Protein AF-A0A978RYZ2-F1 (afdb_monomer)

Solvent-accessible surface area (backbone atoms only — not comparable to full-atom values): 7660 Å² total; per-residue (Å²): 133,53,60,51,56,49,44,49,62,71,32,63,80,53,48,79,40,43,63,79,75,39,38,85,59,29,94,56,40,68,64,40,50,54,50,38,43,73,74,34,38,38,66,52,76,49,78,77,58,93,93,40,54,34,36,28,41,78,50,33,77,50,61,67,61,32,49,54,50,47,55,64,55,58,59,43,43,74,43,55,42,94,87,52,90,67,70,82,70,46,44,80,78,47,77,46,73,42,85,89,70,44,28,42,35,38,35,30,33,37,82,90,69,50,78,43,46,40,36,39,40,36,72,64,59,53,54,54,59,73,69,53,131

Nearest PDB structures (foldseek):
  8jvz-assembly2_B  TM=5.927E-01  e=1.558E+00  synthetic construct
  6e2q-assembly1_A  TM=2.998E-01  e=1.185E-01  Homo sapiens
  1vkd-assembly1_A  TM=3.663E-01  e=1.302E+00  Thermotoga maritima MSB8
  4pxw-assembly2_B  TM=4.104E-01  e=2.837E+00  Homo sapiens

Secondary structure (DSSP, 8-state):
--HHHHHHHHTTT---B-HHHHTTT-TTHHHHHHHHHHHTEEEEEEE-STT-EEEEEEEESSHHHHHHHHHHHHTS--EE-TT-S--TT-EEEEEEEETTTTEEEEEEE-TTS-EEEEEEE-HHHHHHHHT--

Radius of gyration: 18.3 Å; Cα contacts (8 Å, |Δi|>4): 182; chains: 1; bounding box: 40×43×47 Å

Foldseek 3Di:
DDLLVVVCLQQVVQDKAWPVSSVVSHVPVVVSVVVNVVVFWDKDWDDDDDPTIIIHTDAGNDNVVRVVSNVVNPVLDFDKDPVDPDCPQKDFPDWDAPPVQQKIWTFIAHPVGDTMITIGRDVVVVVVVVPDD

pLDDT: mean 76.79, std 14.92, range [34.06, 95.25]

Sequence (133 aa):
MSKIEALLQLMGDGQWHHPQDLIPVSHRFGDTIDRARRKGYLIETERLKGNNYRYRLVGHKDEKIWAEFQENWQAVSISLTPELKTIEGCVIEHISLDSNMCEVIFHLKSADGQHHKLRIFSQQSLNFIKEAP

Structure (mmCIF, N/CA/C/O backbone):
data_AF-A0A978RYZ2-F1
#
_entry.id   AF-A0A978RYZ2-F1
#
loop_
_atom_site.group_PDB
_atom_site.id
_atom_site.type_symbol
_atom_site.label_atom_id
_atom_site.label_alt_id
_atom_site.label_comp_id
_atom_site.label_asym_id
_atom_site.label_entity_id
_atom_site.label_seq_id
_atom_site.pdbx_PDB_ins_code
_atom_site.Cartn_x
_atom_site.Cartn_y
_atom_site.Cartn_z
_atom_site.occupancy
_atom_site.B_iso_or_equiv
_atom_site.auth_seq_id
_atom_site.auth_comp_id
_atom_site.auth_asym_id
_atom_site.auth_atom_id
_atom_site.pdbx_PDB_model_num
ATOM 1 N N . MET A 1 1 ? 13.530 -4.223 9.496 1.00 58.22 1 MET A N 1
ATOM 2 C CA . MET A 1 1 ? 12.641 -4.413 8.336 1.00 58.22 1 MET A CA 1
ATOM 3 C C . MET A 1 1 ? 13.443 -4.940 7.157 1.00 58.22 1 MET A C 1
ATOM 5 O O . MET A 1 1 ? 14.497 -4.387 6.851 1.00 58.22 1 MET A O 1
ATOM 9 N N . SER A 1 2 ? 13.007 -6.033 6.534 1.00 82.75 2 SER A N 1
ATOM 10 C CA . SER A 1 2 ? 13.629 -6.562 5.317 1.00 82.75 2 SER A CA 1
ATOM 11 C C . SER A 1 2 ? 13.238 -5.735 4.084 1.00 82.75 2 SER A C 1
ATOM 13 O O . SER A 1 2 ? 12.203 -5.077 4.063 1.00 82.75 2 SER A O 1
ATOM 15 N N . LYS A 1 3 ? 14.041 -5.785 3.010 1.00 84.50 3 LYS A N 1
ATOM 16 C CA . LYS A 1 3 ? 13.710 -5.096 1.742 1.00 84.50 3 LYS A CA 1
ATOM 17 C C . LYS A 1 3 ? 12.379 -5.566 1.142 1.00 84.50 3 LYS A C 1
ATOM 19 O O . LYS A 1 3 ? 11.722 -4.804 0.449 1.00 84.50 3 LYS A O 1
ATOM 24 N N . ILE A 1 4 ? 12.003 -6.821 1.399 1.00 87.06 4 ILE A N 1
ATOM 25 C CA . ILE A 1 4 ? 10.724 -7.382 0.956 1.00 87.06 4 ILE A CA 1
ATOM 26 C C . ILE A 1 4 ? 9.589 -6.824 1.813 1.00 87.06 4 ILE A C 1
ATOM 28 O O . ILE A 1 4 ? 8.602 -6.389 1.248 1.00 87.06 4 ILE A O 1
ATOM 32 N N . GLU A 1 5 ? 9.739 -6.764 3.139 1.00 81.81 5 GLU A N 1
ATOM 33 C CA . GLU A 1 5 ? 8.743 -6.112 4.007 1.00 81.81 5 GLU A CA 1
ATOM 34 C C . GLU A 1 5 ? 8.518 -4.652 3.612 1.00 81.81 5 GLU A C 1
ATOM 36 O O . GLU A 1 5 ? 7.376 -4.247 3.459 1.00 81.81 5 GLU A O 1
ATOM 41 N N . ALA A 1 6 ? 9.586 -3.886 3.370 1.00 82.12 6 ALA A N 1
ATOM 42 C CA . ALA A 1 6 ? 9.471 -2.495 2.933 1.00 82.12 6 ALA A CA 1
ATOM 43 C C . ALA A 1 6 ? 8.792 -2.362 1.553 1.00 82.12 6 ALA A C 1
ATOM 45 O O . ALA A 1 6 ? 8.003 -1.448 1.340 1.00 82.12 6 ALA A O 1
ATOM 46 N N . LEU A 1 7 ? 9.050 -3.295 0.626 1.00 86.94 7 LEU A N 1
ATOM 47 C CA . LEU A 1 7 ? 8.368 -3.344 -0.673 1.00 86.94 7 LEU A CA 1
ATOM 48 C C . LEU A 1 7 ? 6.871 -3.639 -0.510 1.00 86.94 7 LEU A C 1
ATOM 50 O O . LEU A 1 7 ? 6.043 -2.979 -1.128 1.00 86.94 7 LEU A O 1
ATOM 54 N N . LEU A 1 8 ? 6.529 -4.633 0.310 1.00 86.31 8 LEU A N 1
ATOM 55 C CA . LEU A 1 8 ? 5.143 -5.029 0.561 1.00 86.31 8 LEU A CA 1
ATOM 56 C C . LEU A 1 8 ? 4.376 -3.946 1.311 1.00 86.31 8 LEU A C 1
ATOM 58 O O . LEU A 1 8 ? 3.209 -3.733 1.020 1.00 86.31 8 LEU A O 1
ATOM 62 N N . GLN A 1 9 ? 5.038 -3.245 2.231 1.00 81.38 9 GLN A N 1
ATOM 63 C CA . GLN A 1 9 ? 4.470 -2.094 2.916 1.00 81.38 9 GLN A CA 1
ATOM 64 C C . GLN A 1 9 ? 4.186 -0.961 1.924 1.00 81.38 9 GLN A C 1
ATOM 66 O O . GLN A 1 9 ? 3.107 -0.390 1.942 1.00 81.38 9 GLN A O 1
ATOM 71 N N . LEU A 1 10 ? 5.119 -0.655 1.019 1.00 82.88 10 LEU A N 1
ATOM 72 C CA . LEU A 1 10 ? 4.908 0.382 0.009 1.00 82.88 10 LEU A CA 1
ATOM 73 C C . LEU A 1 10 ? 3.750 0.039 -0.944 1.00 82.88 10 LEU A C 1
ATOM 75 O O . LEU A 1 10 ? 2.933 0.898 -1.251 1.00 82.88 10 LEU A O 1
ATOM 79 N N . MET A 1 11 ? 3.677 -1.217 -1.394 1.00 85.56 11 MET A N 1
ATOM 80 C CA . MET A 1 11 ? 2.686 -1.686 -2.371 1.00 85.56 11 MET A CA 1
ATOM 81 C C . MET A 1 11 ? 1.391 -2.217 -1.733 1.00 85.56 11 MET A C 1
ATOM 83 O O . MET A 1 11 ? 0.520 -2.719 -2.444 1.00 85.56 11 MET A O 1
ATOM 87 N N . GLY A 1 12 ? 1.269 -2.160 -0.403 1.00 82.62 12 GLY A N 1
ATOM 88 C CA . GLY A 1 12 ? 0.141 -2.721 0.348 1.00 82.62 12 GLY A CA 1
ATOM 89 C C . GLY A 1 12 ? -1.191 -2.033 0.046 1.00 82.62 12 GLY A C 1
ATOM 90 O O . GLY A 1 12 ? -2.251 -2.626 0.217 1.00 82.62 12 GLY A O 1
ATOM 91 N N . ASP A 1 13 ? -1.136 -0.810 -0.482 1.00 78.00 13 ASP A N 1
ATOM 92 C CA . ASP A 1 13 ? -2.281 -0.039 -0.970 1.00 78.00 13 ASP A CA 1
ATOM 93 C C . ASP A 1 13 ? -2.993 -0.659 -2.185 1.00 78.00 13 ASP A C 1
ATOM 95 O O . ASP A 1 13 ? -4.080 -0.212 -2.561 1.00 78.00 13 ASP A O 1
ATOM 99 N N . GLY A 1 14 ? -2.382 -1.663 -2.819 1.00 80.75 14 GLY A N 1
ATOM 100 C CA . GLY A 1 14 ? -2.912 -2.293 -4.019 1.00 80.75 14 GLY A CA 1
ATOM 101 C C . GLY A 1 14 ? -3.008 -1.332 -5.205 1.00 80.75 14 GLY A C 1
ATOM 102 O O . GLY A 1 14 ? -3.819 -1.561 -6.101 1.00 80.75 14 GLY A O 1
ATOM 103 N N . GLN A 1 15 ? -2.220 -0.254 -5.236 1.00 84.69 15 GLN A N 1
ATOM 104 C CA . GLN A 1 15 ? -2.154 0.665 -6.373 1.00 84.69 15 GLN A CA 1
ATOM 105 C C . GLN A 1 15 ? -0.987 0.319 -7.299 1.00 84.69 15 GLN A C 1
ATOM 107 O O . GLN A 1 15 ? -0.138 -0.527 -7.011 1.00 84.69 15 GLN A O 1
ATOM 112 N N . TRP A 1 16 ? -0.969 0.954 -8.468 1.00 88.31 16 TRP A N 1
ATOM 113 C CA . TRP A 1 16 ? 0.149 0.841 -9.392 1.00 88.31 16 TRP A CA 1
ATOM 114 C C . TRP A 1 16 ? 1.279 1.799 -9.008 1.00 88.31 16 TRP A C 1
ATOM 116 O O . TRP A 1 16 ? 1.070 3.006 -8.975 1.00 88.31 16 TRP A O 1
ATOM 126 N N . HIS A 1 17 ? 2.484 1.261 -8.832 1.00 86.94 17 HIS A N 1
ATOM 127 C CA . HIS A 1 17 ? 3.705 1.999 -8.500 1.00 86.94 17 HIS A CA 1
ATOM 128 C C . HIS A 1 17 ? 4.693 1.983 -9.666 1.00 86.94 17 HIS A C 1
ATOM 130 O O . HIS A 1 17 ? 4.938 0.937 -10.285 1.00 86.94 17 HIS A O 1
ATOM 136 N N . HIS A 1 18 ? 5.291 3.131 -9.969 1.00 89.75 18 HIS A N 1
ATOM 137 C CA . HIS A 1 18 ? 6.363 3.251 -10.949 1.00 89.75 18 HIS A CA 1
ATOM 138 C C . HIS A 1 18 ? 7.723 2.900 -10.323 1.00 89.75 18 HIS A C 1
ATOM 140 O O . HIS A 1 18 ? 7.901 2.994 -9.112 1.00 89.75 18 HIS A O 1
ATOM 146 N N . PRO A 1 19 ? 8.743 2.544 -11.129 1.00 87.12 19 PRO A N 1
ATOM 147 C CA . PRO A 1 19 ? 10.105 2.328 -10.647 1.00 87.12 19 PRO A CA 1
ATOM 148 C C . PRO A 1 19 ? 10.630 3.434 -9.727 1.00 87.12 19 PRO A C 1
ATOM 150 O O . PRO A 1 19 ? 11.341 3.134 -8.777 1.00 87.12 19 PRO A O 1
ATOM 153 N N . GLN A 1 20 ? 10.274 4.692 -10.000 1.00 85.12 20 GLN A N 1
ATOM 154 C CA . GLN A 1 20 ? 10.688 5.857 -9.214 1.00 85.12 20 GLN A CA 1
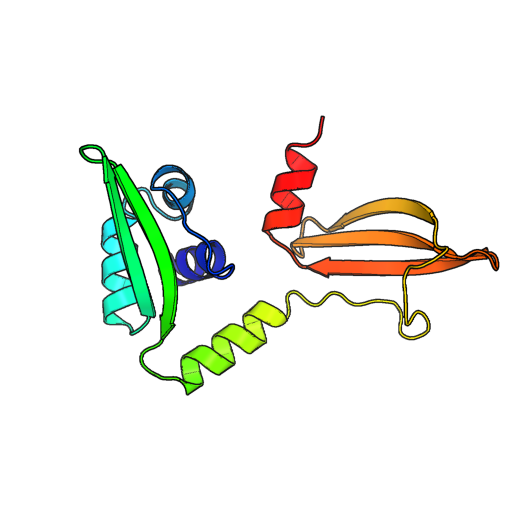ATOM 155 C C . GLN A 1 20 ? 10.190 5.783 -7.766 1.00 85.12 20 GLN A C 1
ATOM 157 O O . GLN A 1 20 ? 10.965 6.063 -6.854 1.00 85.12 20 GLN A O 1
ATOM 162 N N . ASP A 1 21 ? 8.972 5.285 -7.562 1.00 80.25 21 ASP A N 1
ATOM 163 C CA . ASP A 1 21 ? 8.360 5.095 -6.244 1.00 80.25 21 ASP A CA 1
ATOM 164 C C . ASP A 1 21 ? 9.025 3.940 -5.474 1.00 80.25 21 ASP A C 1
ATOM 166 O O . ASP A 1 21 ? 9.068 3.937 -4.247 1.00 80.25 21 ASP A O 1
ATOM 170 N N . LEU A 1 22 ? 9.600 2.965 -6.194 1.00 82.94 22 LEU A N 1
ATOM 171 C CA . LEU A 1 22 ? 10.214 1.754 -5.630 1.00 82.94 22 LEU A CA 1
ATOM 172 C C . LEU A 1 22 ? 11.720 1.896 -5.332 1.00 82.94 22 LEU A C 1
ATOM 174 O O . LEU A 1 22 ? 12.277 1.113 -4.554 1.00 82.94 22 LEU A O 1
ATOM 178 N N . ILE A 1 23 ? 12.404 2.876 -5.937 1.00 80.06 23 ILE A N 1
ATOM 179 C CA . ILE A 1 23 ? 13.836 3.148 -5.707 1.00 80.06 23 ILE A CA 1
ATOM 180 C C . ILE A 1 23 ? 14.170 3.378 -4.219 1.00 80.06 23 ILE A C 1
ATOM 182 O O . ILE A 1 23 ? 15.173 2.808 -3.773 1.00 80.06 23 ILE A O 1
ATOM 186 N N . PRO A 1 24 ? 13.367 4.130 -3.433 1.00 75.50 24 PRO A N 1
ATOM 187 C CA . PRO A 1 24 ? 13.606 4.329 -2.002 1.00 75.50 24 PRO A CA 1
ATOM 188 C C . PRO A 1 24 ? 13.658 3.028 -1.189 1.00 75.50 24 PRO A C 1
ATOM 190 O O . PRO A 1 24 ? 14.385 2.948 -0.202 1.00 75.50 24 PRO A O 1
ATOM 193 N N . VAL A 1 25 ? 12.939 1.982 -1.617 1.00 76.12 25 VAL A N 1
ATOM 194 C CA . VAL A 1 25 ? 12.963 0.659 -0.969 1.00 76.12 25 VAL A CA 1
ATOM 195 C C . VAL A 1 25 ? 14.248 -0.092 -1.317 1.00 76.12 25 VAL A C 1
ATOM 197 O O . VAL A 1 25 ? 14.878 -0.728 -0.465 1.00 76.12 25 VAL A O 1
ATOM 200 N N . SER A 1 26 ? 14.658 -0.046 -2.588 1.00 76.06 26 SER A N 1
ATOM 201 C CA . SER A 1 26 ? 15.959 -0.549 -3.006 1.00 76.06 26 SER A CA 1
ATOM 202 C C . SER A 1 26 ? 16.376 -0.041 -4.384 1.00 76.06 26 SER A C 1
ATOM 204 O O . SER A 1 26 ? 15.662 -0.223 -5.365 1.00 76.06 26 SER A O 1
ATOM 206 N N . HIS A 1 27 ? 17.641 0.375 -4.507 1.00 74.81 27 HIS A N 1
ATOM 207 C CA . HIS A 1 27 ? 18.301 0.577 -5.806 1.00 74.81 27 HIS A CA 1
ATOM 208 C C . HIS A 1 27 ? 18.269 -0.663 -6.727 1.00 74.81 27 HIS A C 1
ATOM 210 O O . HIS A 1 27 ? 18.511 -0.547 -7.924 1.00 74.81 27 HIS A O 1
ATOM 216 N N . ARG A 1 28 ? 17.975 -1.859 -6.189 1.00 81.81 28 ARG A N 1
ATOM 217 C CA . ARG A 1 28 ? 17.726 -3.098 -6.946 1.00 81.81 28 ARG A CA 1
ATOM 218 C C . ARG A 1 28 ? 16.314 -3.630 -6.676 1.00 81.81 28 ARG A C 1
ATOM 220 O O . ARG A 1 28 ? 16.142 -4.783 -6.274 1.00 81.81 28 ARG A O 1
ATOM 227 N N . PHE A 1 29 ? 15.296 -2.788 -6.855 1.00 84.44 29 PHE A N 1
ATOM 228 C CA . PHE A 1 29 ? 13.905 -3.179 -6.606 1.00 84.44 29 PHE A CA 1
ATOM 229 C C . PHE A 1 29 ? 13.470 -4.379 -7.468 1.00 84.44 29 PHE A C 1
ATOM 231 O O . PHE A 1 29 ? 12.739 -5.223 -6.967 1.00 84.44 29 PHE A O 1
ATOM 238 N N . GLY A 1 30 ? 13.995 -4.537 -8.694 1.00 87.69 30 GLY A N 1
ATOM 239 C CA . GLY A 1 30 ? 13.712 -5.699 -9.553 1.00 87.69 30 GLY A CA 1
ATOM 240 C C . GLY A 1 30 ? 14.038 -7.048 -8.892 1.00 87.69 30 GLY A C 1
ATOM 241 O O . GLY A 1 30 ? 13.167 -7.905 -8.783 1.00 87.69 30 GLY A O 1
ATOM 242 N N . ASP A 1 31 ? 15.238 -7.199 -8.316 1.00 89.88 31 ASP A N 1
ATOM 243 C CA . ASP A 1 31 ? 15.599 -8.405 -7.544 1.00 89.88 31 ASP A CA 1
ATOM 244 C C . ASP A 1 31 ? 14.711 -8.581 -6.298 1.00 89.88 31 ASP A C 1
ATOM 246 O O . ASP A 1 31 ? 14.430 -9.690 -5.844 1.00 89.88 31 ASP A O 1
ATOM 250 N N . THR A 1 32 ? 14.234 -7.478 -5.723 1.00 91.06 32 THR A N 1
ATOM 251 C CA . THR A 1 32 ? 13.348 -7.521 -4.554 1.00 91.06 32 THR A CA 1
ATOM 252 C C . THR A 1 32 ? 11.943 -7.995 -4.938 1.00 91.06 32 THR A C 1
ATOM 254 O O . THR A 1 32 ? 11.396 -8.842 -4.233 1.00 91.06 32 THR A O 1
ATOM 257 N N . ILE A 1 33 ? 11.413 -7.560 -6.085 1.00 91.88 33 ILE A N 1
ATOM 258 C CA . ILE A 1 33 ? 10.166 -8.069 -6.675 1.00 91.88 33 ILE A CA 1
ATOM 259 C C . ILE A 1 33 ? 10.290 -9.564 -6.977 1.00 91.88 33 ILE A C 1
ATOM 261 O O . ILE A 1 33 ? 9.422 -10.343 -6.587 1.00 91.88 33 ILE A O 1
ATOM 265 N N . ASP A 1 34 ? 11.383 -9.996 -7.606 1.00 93.38 34 ASP A N 1
ATOM 266 C CA . ASP A 1 34 ? 11.570 -11.408 -7.952 1.00 93.38 34 ASP A CA 1
ATOM 267 C C . ASP A 1 34 ? 11.700 -12.300 -6.716 1.00 93.38 34 ASP A C 1
ATOM 269 O O . ASP A 1 34 ? 11.240 -13.445 -6.708 1.00 93.38 34 ASP A O 1
ATOM 273 N N . ARG A 1 35 ? 12.306 -11.795 -5.637 1.00 92.81 35 ARG A N 1
ATOM 274 C CA . ARG A 1 35 ? 12.315 -12.495 -4.346 1.00 92.81 35 ARG A CA 1
ATOM 275 C C . ARG A 1 35 ? 10.933 -12.525 -3.698 1.00 92.81 35 ARG A C 1
ATOM 277 O O . ARG A 1 35 ? 10.565 -13.567 -3.163 1.00 92.81 35 ARG A O 1
ATOM 284 N N . ALA A 1 36 ? 10.161 -11.441 -3.759 1.00 91.75 36 ALA A N 1
ATOM 285 C CA . ALA A 1 36 ? 8.791 -11.412 -3.243 1.00 91.75 36 ALA A CA 1
ATOM 286 C C . ALA A 1 36 ? 7.888 -12.412 -3.990 1.00 91.75 36 ALA A C 1
ATOM 288 O O . ALA A 1 36 ? 7.202 -13.215 -3.361 1.00 91.75 36 ALA A O 1
ATOM 289 N N . ARG A 1 37 ? 7.985 -12.472 -5.322 1.00 95.25 37 ARG A N 1
ATOM 290 C CA . ARG A 1 37 ? 7.285 -13.470 -6.150 1.00 95.25 37 ARG A CA 1
ATOM 291 C C . ARG A 1 37 ? 7.654 -14.902 -5.789 1.00 95.25 37 ARG A C 1
ATOM 293 O O . ARG A 1 37 ? 6.777 -15.756 -5.674 1.00 95.25 37 ARG A O 1
ATOM 300 N N . ARG A 1 38 ? 8.945 -15.169 -5.566 1.00 94.62 38 ARG A N 1
ATOM 301 C CA . ARG A 1 38 ? 9.426 -16.481 -5.100 1.00 94.62 38 ARG A CA 1
ATOM 302 C C . ARG A 1 38 ? 8.869 -16.860 -3.729 1.00 94.62 38 ARG A C 1
ATOM 304 O O . ARG A 1 38 ? 8.632 -18.039 -3.498 1.00 94.62 38 ARG A O 1
ATOM 311 N N . LYS A 1 39 ? 8.630 -15.881 -2.853 1.00 91.25 39 LYS A N 1
ATOM 312 C CA . LYS A 1 39 ? 7.969 -16.099 -1.559 1.00 91.25 39 LYS A CA 1
ATOM 313 C C . LYS A 1 39 ? 6.464 -16.352 -1.666 1.00 91.25 39 LYS A C 1
ATOM 315 O O . LYS A 1 39 ? 5.895 -16.820 -0.696 1.00 91.25 39 LYS A O 1
ATOM 320 N N . GLY A 1 40 ? 5.853 -16.102 -2.824 1.00 92.81 40 GLY A N 1
ATOM 321 C CA . GLY A 1 40 ? 4.432 -16.352 -3.065 1.00 92.81 40 GLY A CA 1
ATOM 322 C C . GLY A 1 40 ? 3.592 -15.092 -3.247 1.00 92.81 40 GLY A C 1
ATOM 323 O O . GLY A 1 40 ? 2.415 -15.217 -3.569 1.00 92.81 40 GLY A O 1
ATOM 324 N N . TYR A 1 41 ? 4.163 -13.893 -3.122 1.00 92.44 41 TYR A N 1
ATOM 325 C CA . TYR A 1 41 ? 3.424 -12.656 -3.377 1.00 92.44 41 TYR A CA 1
ATOM 326 C C . TYR A 1 41 ? 3.103 -12.502 -4.863 1.00 92.44 41 TYR A C 1
ATOM 328 O O . TYR A 1 41 ? 3.959 -12.669 -5.737 1.00 92.44 41 TYR A O 1
ATOM 336 N N . LEU A 1 42 ? 1.854 -12.163 -5.145 1.00 93.88 42 LEU A N 1
ATOM 337 C CA . LEU A 1 42 ? 1.350 -11.929 -6.485 1.00 93.88 42 LEU A CA 1
ATOM 338 C C . LEU A 1 42 ? 1.563 -10.452 -6.813 1.00 93.88 42 LEU A C 1
ATOM 340 O O . LEU A 1 42 ? 0.875 -9.580 -6.288 1.00 93.88 42 LEU A O 1
ATOM 344 N N . ILE A 1 43 ? 2.561 -10.182 -7.656 1.00 94.56 43 ILE A N 1
ATOM 345 C CA . ILE A 1 43 ? 2.902 -8.833 -8.115 1.00 94.56 43 ILE A CA 1
ATOM 346 C C . ILE A 1 43 ? 2.697 -8.768 -9.622 1.00 94.56 43 ILE A C 1
ATOM 348 O O . ILE A 1 43 ? 3.442 -9.406 -10.378 1.00 94.56 43 ILE A O 1
ATOM 352 N N . GLU A 1 44 ? 1.727 -7.972 -10.049 1.00 94.75 44 GLU A N 1
ATOM 353 C CA . GLU A 1 44 ? 1.476 -7.686 -11.455 1.00 94.75 44 GLU A CA 1
ATOM 354 C C . GLU A 1 44 ? 2.522 -6.712 -12.003 1.00 94.75 44 GLU A C 1
ATOM 356 O O . GLU A 1 44 ? 3.055 -5.863 -11.284 1.00 94.75 44 GLU A O 1
ATOM 361 N N . THR A 1 45 ? 2.824 -6.838 -13.294 1.00 95.12 45 THR A N 1
ATOM 362 C CA . THR A 1 45 ? 3.672 -5.897 -14.027 1.00 95.12 45 THR A CA 1
ATOM 363 C C . THR A 1 45 ? 2.951 -5.495 -15.294 1.00 95.12 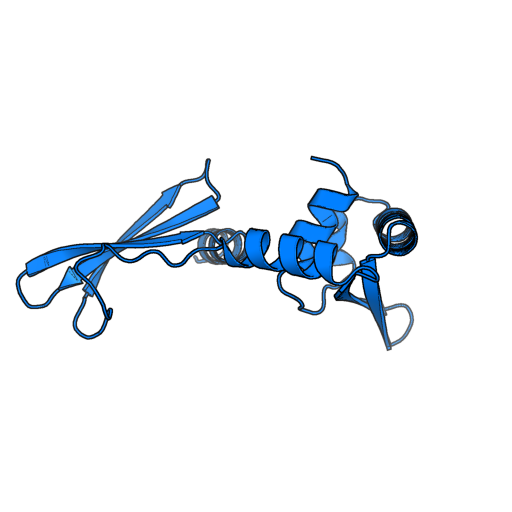45 THR A C 1
ATOM 365 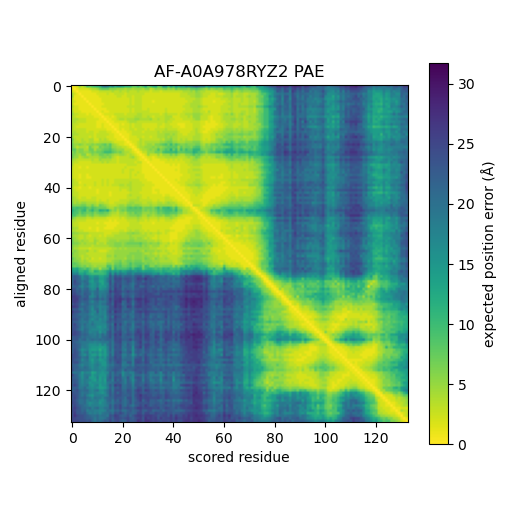O O . THR A 1 45 ? 2.596 -6.352 -16.098 1.00 95.12 45 THR A O 1
ATOM 368 N N . GLU A 1 46 ? 2.789 -4.195 -15.494 1.00 94.50 46 GLU A N 1
ATOM 369 C CA . GLU A 1 46 ? 2.227 -3.651 -16.720 1.00 94.50 46 GLU A CA 1
ATOM 370 C C . GLU A 1 46 ? 3.285 -2.821 -17.450 1.00 94.50 46 GLU A C 1
ATOM 372 O O . GLU A 1 46 ? 4.024 -2.043 -16.841 1.00 94.50 46 GLU A O 1
ATOM 377 N N . ARG A 1 47 ? 3.374 -3.005 -18.769 1.00 93.12 47 ARG A N 1
ATOM 378 C CA . ARG A 1 47 ? 4.244 -2.222 -19.647 1.00 93.12 47 ARG A CA 1
ATOM 379 C C . ARG A 1 47 ? 3.435 -1.085 -20.266 1.00 93.12 47 ARG A C 1
ATOM 381 O O . ARG A 1 47 ? 2.457 -1.346 -20.953 1.00 93.12 47 ARG A O 1
ATOM 388 N N . LEU A 1 48 ? 3.884 0.156 -20.076 1.00 88.19 48 LEU A N 1
ATOM 389 C CA . LEU A 1 48 ? 3.177 1.351 -20.552 1.00 88.19 48 LEU A CA 1
ATOM 390 C C . LEU A 1 48 ? 3.627 1.764 -21.960 1.00 88.19 48 LEU A C 1
ATOM 392 O O . LEU A 1 48 ? 2.871 1.691 -22.923 1.00 88.19 48 LEU A O 1
ATOM 396 N N . LYS A 1 49 ? 4.883 2.210 -22.092 1.00 89.50 49 LYS A N 1
ATOM 397 C CA . LYS A 1 49 ? 5.491 2.628 -23.365 1.00 89.50 49 LYS A CA 1
ATOM 398 C C . LYS A 1 49 ? 7.010 2.529 -23.274 1.00 89.50 49 LYS A C 1
ATOM 400 O O . LYS A 1 49 ? 7.600 2.917 -22.268 1.00 89.50 49 LYS A O 1
ATOM 405 N N . GLY A 1 50 ? 7.656 2.028 -24.326 1.00 85.19 50 GLY A N 1
ATOM 406 C CA . GLY A 1 50 ? 9.111 1.855 -24.341 1.00 85.19 50 GLY A CA 1
ATOM 407 C C . GLY A 1 50 ? 9.581 0.927 -23.216 1.00 85.19 50 GLY A C 1
ATOM 408 O O . GLY A 1 50 ? 9.096 -0.203 -23.117 1.00 85.19 50 GLY A O 1
ATOM 409 N N . ASN A 1 51 ? 10.501 1.415 -22.380 1.00 82.81 51 ASN A N 1
ATOM 410 C CA . ASN A 1 51 ? 11.044 0.704 -21.215 1.00 82.81 51 ASN A CA 1
ATOM 411 C C . ASN A 1 51 ? 10.390 1.121 -19.885 1.00 82.81 51 ASN A C 1
ATOM 413 O O . ASN A 1 51 ? 10.961 0.883 -18.823 1.00 82.81 51 ASN A O 1
ATOM 417 N N . ASN A 1 52 ? 9.200 1.727 -19.930 1.00 86.94 52 ASN A N 1
ATOM 418 C CA . ASN A 1 52 ? 8.456 2.083 -18.726 1.00 86.94 52 ASN A CA 1
ATOM 419 C C . ASN A 1 52 ? 7.514 0.954 -18.303 1.00 86.94 52 ASN A C 1
ATOM 421 O O . ASN A 1 52 ? 6.705 0.465 -19.099 1.00 86.94 52 ASN A O 1
ATOM 425 N N . TYR A 1 53 ? 7.606 0.601 -17.024 1.00 91.50 53 TYR A N 1
ATOM 426 C CA . TYR A 1 53 ? 6.800 -0.420 -16.364 1.00 91.50 53 TYR A CA 1
ATOM 427 C C . TYR A 1 53 ? 6.142 0.169 -15.117 1.00 91.50 53 TYR A C 1
ATOM 429 O O . TYR A 1 53 ? 6.626 1.166 -14.580 1.00 91.50 53 TYR A O 1
ATOM 437 N N . ARG A 1 54 ? 5.071 -0.464 -14.646 1.00 93.56 54 ARG A N 1
ATOM 438 C CA . ARG A 1 54 ? 4.482 -0.239 -13.322 1.00 93.56 54 ARG A CA 1
ATOM 439 C C . ARG A 1 54 ? 4.132 -1.571 -12.667 1.00 93.56 54 ARG A C 1
ATOM 441 O O . ARG A 1 54 ? 3.965 -2.576 -13.362 1.00 93.56 54 ARG A O 1
ATOM 448 N N . TYR A 1 55 ? 4.065 -1.579 -11.341 1.00 93.88 55 TYR A N 1
ATOM 449 C CA . TYR A 1 55 ? 3.921 -2.787 -10.529 1.00 93.88 55 TYR A CA 1
ATOM 450 C C . TYR A 1 55 ? 2.820 -2.622 -9.491 1.00 93.88 55 TYR A C 1
ATOM 452 O O . TYR A 1 55 ? 2.656 -1.534 -8.953 1.00 93.88 55 TYR A O 1
ATOM 460 N N . ARG A 1 56 ? 2.097 -3.696 -9.179 1.00 92.50 56 ARG A N 1
ATOM 461 C CA . ARG A 1 56 ? 1.047 -3.688 -8.152 1.00 92.50 56 ARG A CA 1
ATOM 462 C C . ARG A 1 56 ? 1.021 -5.003 -7.390 1.00 92.50 56 ARG A C 1
ATOM 464 O O . ARG A 1 56 ? 1.147 -6.061 -8.003 1.00 92.50 56 ARG A O 1
ATOM 471 N N . LEU A 1 57 ? 0.844 -4.939 -6.071 1.00 90.12 57 LEU A N 1
ATOM 472 C CA . LEU A 1 57 ? 0.627 -6.113 -5.230 1.00 90.12 57 LEU A CA 1
ATOM 473 C C . LEU A 1 57 ? -0.866 -6.451 -5.245 1.00 90.12 57 LEU A C 1
ATOM 475 O O . LEU A 1 57 ? -1.692 -5.594 -4.949 1.00 90.12 57 LEU A O 1
ATOM 479 N N . VAL A 1 58 ? -1.210 -7.683 -5.612 1.00 90.88 58 VAL A N 1
ATOM 480 C CA . VAL A 1 58 ? -2.613 -8.111 -5.764 1.00 90.88 58 VAL A CA 1
ATOM 481 C C . VAL A 1 58 ? -2.985 -9.304 -4.898 1.00 90.88 58 VAL A C 1
ATOM 483 O O . VAL A 1 58 ? -4.154 -9.674 -4.843 1.00 90.88 58 VAL A O 1
ATOM 486 N N . GLY A 1 59 ? -2.011 -9.936 -4.246 1.00 90.50 59 GLY A N 1
ATOM 487 C CA . GLY A 1 59 ? -2.286 -11.159 -3.515 1.00 90.50 59 GLY A CA 1
ATOM 488 C C . GLY A 1 59 ? -1.069 -11.854 -2.931 1.00 90.50 59 GLY A C 1
ATOM 489 O O . GLY A 1 59 ? 0.080 -11.435 -3.100 1.00 90.50 59 GLY A O 1
ATOM 490 N N . HIS A 1 60 ? -1.344 -13.001 -2.325 1.00 93.31 60 HIS A N 1
ATOM 491 C CA . HIS A 1 60 ? -0.370 -14.033 -2.013 1.00 93.31 60 HIS A CA 1
ATOM 492 C C . HIS A 1 60 ? -0.937 -15.394 -2.448 1.00 93.31 60 HIS A C 1
ATOM 494 O O . HIS A 1 60 ? -2.146 -15.597 -2.410 1.00 93.31 60 HIS A O 1
ATOM 500 N N . LYS A 1 61 ? -0.082 -16.323 -2.895 1.00 92.50 61 LYS A N 1
ATOM 501 C CA . LYS A 1 61 ? -0.492 -17.676 -3.334 1.00 92.50 61 LYS A CA 1
ATOM 502 C C . LYS A 1 61 ? -1.179 -18.483 -2.234 1.00 92.50 61 LYS A C 1
ATOM 504 O O . LYS A 1 61 ? -1.961 -19.377 -2.524 1.00 92.50 61 LYS A O 1
ATOM 509 N N . ASP A 1 62 ? -0.807 -18.198 -0.997 1.00 90.25 62 ASP A N 1
ATOM 510 C CA . ASP A 1 62 ? -1.475 -18.698 0.196 1.00 90.25 62 ASP A CA 1
ATOM 511 C C . ASP A 1 62 ? -2.476 -17.635 0.660 1.00 90.25 62 ASP A C 1
ATOM 513 O O . ASP A 1 62 ? -2.068 -16.545 1.077 1.00 90.25 62 ASP A O 1
ATOM 517 N N . GLU A 1 63 ? -3.766 -17.955 0.556 1.00 84.00 63 GLU A N 1
ATOM 518 C CA . GLU A 1 63 ? -4.874 -17.076 0.938 1.00 84.00 63 GLU A CA 1
ATOM 519 C C . GLU A 1 63 ? -4.864 -16.738 2.429 1.00 84.00 63 GLU A C 1
ATOM 521 O O . GLU A 1 63 ? -5.259 -15.637 2.799 1.00 84.00 63 GLU A O 1
ATOM 526 N N . LYS A 1 64 ? -4.357 -17.631 3.290 1.00 82.69 64 LYS A N 1
ATOM 527 C CA . LYS A 1 64 ? -4.245 -17.367 4.727 1.00 82.69 64 LYS A CA 1
ATOM 528 C C . LYS A 1 64 ? -3.201 -16.289 4.997 1.00 82.69 64 LYS A C 1
ATOM 530 O O . LYS A 1 64 ? -3.472 -15.344 5.727 1.00 82.69 64 LYS A O 1
ATOM 535 N N . ILE A 1 65 ? -2.039 -16.389 4.351 1.00 81.50 65 ILE A N 1
ATOM 536 C CA . ILE A 1 65 ? -0.995 -15.354 4.429 1.00 81.50 65 ILE A CA 1
ATOM 537 C C . ILE A 1 65 ? -1.511 -14.030 3.858 1.00 81.50 65 ILE A C 1
ATOM 539 O O . ILE A 1 65 ? -1.183 -12.965 4.378 1.00 81.50 65 ILE A O 1
ATOM 543 N N . TRP A 1 66 ? -2.317 -14.078 2.793 1.00 84.38 66 TRP A N 1
ATOM 544 C CA . TRP A 1 66 ? -2.925 -12.874 2.235 1.00 84.38 66 TRP A CA 1
ATOM 545 C C . TRP A 1 66 ? -3.933 -12.233 3.191 1.00 84.38 66 TRP A C 1
ATOM 547 O O . TRP A 1 66 ? -3.868 -11.026 3.395 1.00 84.38 66 TRP A O 1
ATOM 557 N N . ALA A 1 67 ? -4.804 -13.025 3.816 1.00 74.19 67 ALA A N 1
ATOM 558 C CA . ALA A 1 67 ? -5.762 -12.549 4.808 1.00 74.19 67 ALA A CA 1
ATOM 559 C C . ALA A 1 67 ? -5.053 -11.953 6.033 1.00 74.19 67 ALA A C 1
ATOM 561 O O . ALA A 1 67 ? -5.363 -10.833 6.422 1.00 74.19 67 ALA A O 1
ATOM 562 N N . GLU A 1 68 ? -4.033 -12.629 6.573 1.00 77.12 68 GLU A N 1
ATOM 563 C CA . GLU A 1 68 ? -3.211 -12.106 7.674 1.00 77.12 68 GLU A CA 1
ATOM 564 C C . GLU A 1 68 ? -2.507 -10.799 7.277 1.00 77.12 68 GLU A C 1
ATOM 566 O O . GLU A 1 68 ? -2.454 -9.845 8.052 1.00 77.12 68 GLU A O 1
ATOM 571 N N . PHE A 1 69 ? -1.973 -10.713 6.056 1.00 74.81 69 PHE A N 1
ATOM 572 C CA . PHE A 1 69 ? -1.385 -9.479 5.536 1.00 74.81 69 PHE A CA 1
ATOM 573 C C . PHE A 1 69 ? -2.427 -8.359 5.415 1.00 74.81 69 PHE A C 1
ATOM 575 O O . PHE A 1 69 ? -2.149 -7.230 5.810 1.00 74.81 69 PHE A O 1
ATOM 582 N N . GLN A 1 70 ? -3.623 -8.663 4.909 1.00 69.12 70 GLN A N 1
ATOM 583 C CA . GLN A 1 70 ? -4.712 -7.702 4.764 1.00 69.12 70 GLN A CA 1
ATOM 584 C C . GLN A 1 70 ? -5.263 -7.238 6.109 1.00 69.12 70 GLN A C 1
ATOM 586 O O . GLN A 1 70 ? -5.505 -6.050 6.246 1.00 69.12 70 GLN A O 1
ATOM 591 N N . GLU A 1 71 ? -5.418 -8.106 7.107 1.00 66.50 71 GLU A N 1
ATOM 592 C CA . GLU A 1 71 ? -5.819 -7.709 8.463 1.00 66.50 71 GLU A CA 1
ATOM 593 C C . GLU A 1 71 ? -4.770 -6.791 9.099 1.00 66.50 71 GLU A C 1
ATOM 595 O O . GLU A 1 71 ? -5.103 -5.737 9.639 1.00 66.50 71 GLU A O 1
ATOM 600 N N . ASN A 1 72 ? -3.488 -7.130 8.951 1.00 64.12 72 ASN A N 1
ATOM 601 C CA . ASN A 1 72 ? -2.388 -6.301 9.441 1.00 64.12 72 ASN A CA 1
ATOM 602 C C . ASN A 1 72 ? -2.241 -4.975 8.667 1.00 64.12 72 ASN A C 1
ATOM 604 O O . ASN A 1 72 ? -1.778 -3.989 9.234 1.00 64.12 72 ASN A O 1
ATOM 608 N N . TRP A 1 73 ? -2.633 -4.924 7.389 1.00 59.91 73 TRP A N 1
ATOM 609 C CA . TRP A 1 73 ? -2.619 -3.703 6.575 1.00 59.91 73 TRP A CA 1
ATOM 610 C C . TRP A 1 73 ? -3.882 -2.851 6.754 1.00 59.91 73 TRP A C 1
ATOM 612 O O . TRP A 1 73 ? -3.805 -1.631 6.795 1.00 59.91 73 TRP A O 1
ATOM 622 N N . GLN A 1 74 ? -5.054 -3.460 6.924 1.00 50.72 74 GLN A N 1
ATOM 623 C CA . GLN A 1 74 ? -6.295 -2.769 7.292 1.00 50.72 74 GLN A CA 1
ATOM 624 C C . GLN A 1 74 ? -6.281 -2.292 8.748 1.00 50.72 74 GLN A C 1
ATOM 626 O O . GLN A 1 74 ? -7.060 -1.414 9.113 1.00 50.72 74 GLN A O 1
ATOM 631 N N . ALA A 1 75 ? -5.337 -2.776 9.559 1.00 47.31 75 ALA A N 1
ATOM 632 C CA . ALA A 1 75 ? -4.951 -2.134 10.809 1.00 47.31 75 ALA A CA 1
ATOM 633 C C . ALA A 1 75 ? -4.251 -0.768 10.611 1.00 47.31 75 ALA A C 1
ATOM 635 O O . ALA A 1 75 ? -3.866 -0.136 11.594 1.00 47.31 75 ALA A O 1
ATOM 636 N N . VAL A 1 76 ? -4.190 -0.233 9.379 1.00 48.69 76 VAL A N 1
ATOM 637 C CA . VAL A 1 76 ? -4.353 1.208 9.106 1.00 48.69 76 VAL A CA 1
ATOM 638 C C . VAL A 1 76 ? -5.753 1.635 9.587 1.00 48.69 76 VAL A C 1
ATOM 640 O O . VAL A 1 76 ? -6.684 1.902 8.831 1.00 48.69 76 VAL A O 1
ATOM 643 N N . SER A 1 77 ? -5.929 1.614 10.904 1.00 50.44 77 SER A N 1
ATOM 644 C CA . SER A 1 77 ? -7.212 1.721 11.575 1.00 50.44 77 SER A CA 1
ATOM 645 C C . SER A 1 77 ? -7.613 3.180 11.693 1.00 50.44 77 SER A C 1
ATOM 647 O O . SER A 1 77 ? -7.050 3.921 12.496 1.00 50.44 77 SER A O 1
ATOM 649 N N . ILE A 1 78 ? -8.620 3.603 10.937 1.00 53.69 78 ILE A N 1
ATOM 650 C CA . ILE A 1 78 ? -9.325 4.842 11.255 1.00 53.69 78 ILE A CA 1
ATOM 651 C C . ILE A 1 78 ? -10.033 4.603 12.592 1.00 53.69 78 ILE A C 1
ATOM 653 O O . ILE A 1 78 ? -11.065 3.940 12.643 1.00 53.69 78 ILE A O 1
ATOM 657 N N . SER A 1 79 ? -9.448 5.086 13.687 1.00 54.22 79 SER A N 1
ATOM 658 C CA . SER A 1 79 ? -10.076 5.010 15.005 1.00 54.22 79 SER A CA 1
ATOM 659 C C . SER A 1 79 ? -10.615 6.382 15.378 1.00 54.22 79 SER A C 1
ATOM 661 O O . SER A 1 79 ? -9.880 7.359 15.534 1.00 54.22 79 SER A O 1
ATOM 663 N N . LEU A 1 80 ? -11.938 6.447 15.462 1.00 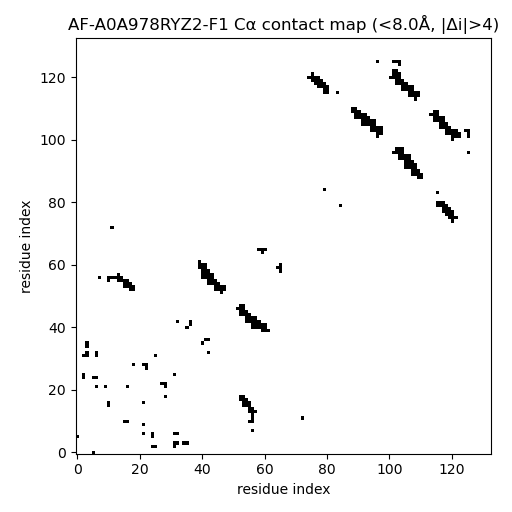56.94 80 LEU A N 1
ATOM 664 C CA . LEU A 1 80 ? -12.659 7.537 16.100 1.00 56.94 80 LEU A CA 1
ATOM 665 C C . LEU A 1 80 ? -12.648 7.292 17.611 1.00 56.94 80 LEU A C 1
ATOM 667 O O . LEU A 1 80 ? -12.525 6.147 18.061 1.00 56.94 80 LEU A O 1
ATOM 671 N N . THR A 1 81 ? -12.794 8.344 18.416 1.00 59.47 81 THR A N 1
ATOM 672 C CA . THR A 1 81 ? -13.115 8.122 19.828 1.00 59.47 81 THR A CA 1
ATOM 673 C C . THR A 1 81 ? -14.425 7.321 19.922 1.00 59.47 81 THR A C 1
ATOM 675 O O . THR A 1 81 ? -15.318 7.551 19.108 1.00 59.47 81 THR A O 1
ATOM 678 N N . PRO A 1 82 ? -14.569 6.371 20.870 1.00 56.69 82 PRO A N 1
ATOM 679 C CA . PRO A 1 82 ? -15.687 5.411 20.886 1.00 56.69 82 PRO A CA 1
ATOM 680 C C . PRO A 1 82 ? -17.090 6.040 20.891 1.00 56.69 82 PRO A C 1
ATOM 682 O O . PRO A 1 82 ? -18.069 5.405 20.504 1.00 56.69 82 PRO A O 1
ATOM 685 N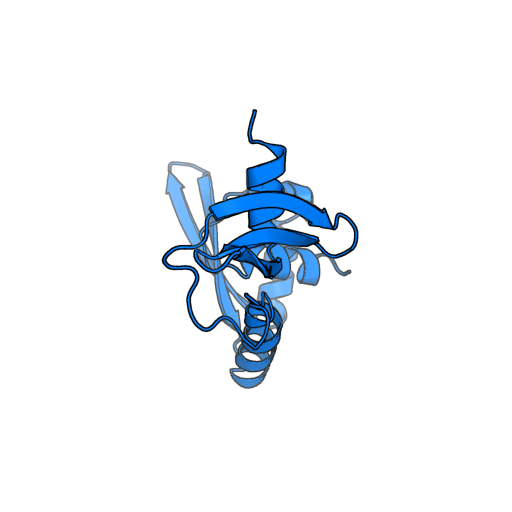 N . GLU A 1 83 ? -17.183 7.286 21.344 1.00 60.88 83 GLU A N 1
ATOM 686 C CA . GLU A 1 83 ? -18.410 8.075 21.443 1.00 60.88 83 GLU A CA 1
ATOM 687 C C . GLU A 1 83 ? -18.834 8.681 20.093 1.00 60.88 83 GLU A C 1
ATOM 689 O O . GLU A 1 83 ? -20.016 8.954 19.885 1.00 60.88 83 GLU A O 1
ATOM 694 N N . LEU A 1 84 ? -17.898 8.845 19.149 1.00 63.56 84 LEU A N 1
ATOM 695 C CA . LEU A 1 84 ? -18.143 9.479 17.858 1.00 63.56 84 LEU A CA 1
ATOM 696 C C . LEU A 1 84 ? -18.336 8.428 16.757 1.00 63.56 84 LEU A C 1
ATOM 698 O O . LEU A 1 84 ? -17.384 7.836 16.255 1.00 63.56 84 LEU A O 1
ATOM 702 N N . LYS A 1 85 ? -19.593 8.208 16.355 1.00 63.50 85 LYS A N 1
ATOM 703 C CA . LYS A 1 85 ? -19.949 7.270 15.271 1.00 63.50 85 LYS A CA 1
ATOM 704 C C . LYS A 1 85 ? -19.845 7.878 13.865 1.00 63.50 85 LYS A C 1
ATOM 706 O O . LYS A 1 85 ? -19.797 7.133 12.892 1.00 63.50 85 LYS A O 1
ATOM 711 N N . THR A 1 86 ? -19.834 9.209 13.751 1.00 69.56 86 THR A N 1
ATOM 712 C CA . THR A 1 86 ? -19.727 9.969 12.491 1.00 69.56 86 THR A CA 1
ATOM 713 C C . THR A 1 86 ? -19.018 11.303 12.730 1.00 69.56 86 THR A C 1
ATOM 715 O O . THR A 1 86 ? -19.134 11.872 13.809 1.00 69.56 86 THR A O 1
ATOM 718 N N . ILE A 1 87 ? -18.302 11.815 11.726 1.00 72.31 87 ILE A N 1
ATOM 719 C CA . ILE A 1 87 ? -17.631 13.130 11.770 1.00 72.31 87 ILE A CA 1
ATOM 720 C C . ILE A 1 87 ? -18.519 14.280 11.269 1.00 72.31 87 ILE A C 1
ATOM 722 O O . ILE A 1 87 ? -18.084 15.431 11.224 1.00 72.31 87 ILE A O 1
ATOM 726 N N . GLU A 1 88 ? -19.751 13.982 10.858 1.00 76.12 88 GLU A N 1
ATOM 727 C CA . GLU A 1 88 ? -20.686 14.978 10.341 1.00 76.12 88 GLU A CA 1
ATOM 728 C C . GLU A 1 88 ? -21.007 16.032 11.417 1.00 76.12 88 GLU A C 1
ATOM 730 O O . GLU A 1 88 ? -21.357 15.700 12.548 1.00 76.12 88 GLU A O 1
ATOM 735 N N . GLY A 1 89 ? -20.832 17.315 11.083 1.00 78.94 89 GLY A N 1
ATOM 736 C CA . GLY A 1 89 ? -21.004 18.428 12.026 1.00 78.94 89 GLY A CA 1
ATOM 737 C C . GLY A 1 89 ? -19.807 18.707 12.945 1.00 78.94 89 GLY A C 1
ATOM 738 O O . GLY A 1 89 ? -19.910 19.570 13.817 1.00 78.94 89 GLY A O 1
ATOM 739 N N . CYS A 1 90 ? -18.675 18.021 12.760 1.00 81.44 90 CYS A N 1
ATOM 740 C CA . CYS A 1 90 ? -17.428 18.340 13.453 1.00 81.44 90 CYS A CA 1
ATOM 741 C C . CYS A 1 90 ? -16.567 19.332 12.656 1.00 81.44 90 CYS A C 1
ATOM 743 O O . CYS A 1 90 ? -16.471 19.254 11.432 1.00 81.44 90 CYS A O 1
ATOM 745 N N . VAL A 1 91 ? -15.882 20.228 13.364 1.00 84.19 91 VAL A N 1
ATOM 746 C CA . VAL A 1 91 ? -14.880 21.150 12.814 1.00 84.19 91 VAL A CA 1
ATOM 747 C C . VAL A 1 91 ? -13.490 20.644 13.180 1.00 84.19 91 VAL A C 1
ATOM 749 O O . VAL A 1 91 ? -13.254 20.250 14.318 1.00 84.19 91 VAL A O 1
ATOM 752 N N . ILE A 1 92 ? -12.558 20.654 12.228 1.00 84.31 92 ILE A N 1
ATOM 753 C CA . ILE A 1 92 ? -11.152 20.346 12.508 1.00 84.31 92 ILE A CA 1
ATOM 754 C C . ILE A 1 92 ? -10.535 21.557 13.210 1.00 84.31 92 ILE A C 1
ATOM 756 O O . ILE A 1 92 ? -10.449 22.631 12.622 1.00 84.31 92 ILE A O 1
ATOM 760 N N . GLU A 1 93 ? -10.098 21.387 14.455 1.00 85.38 93 GLU A N 1
ATOM 761 C CA . GLU A 1 93 ? -9.406 22.443 15.203 1.00 85.38 93 GLU A CA 1
ATOM 762 C C . GLU A 1 93 ? -7.898 22.399 14.974 1.00 85.38 93 GLU A C 1
ATOM 764 O O . GLU A 1 93 ? -7.243 23.433 14.863 1.00 85.38 93 GLU A O 1
ATOM 769 N N . HIS A 1 94 ? -7.336 21.191 14.924 1.00 81.62 94 HIS A N 1
ATOM 770 C CA . HIS A 1 94 ? -5.897 20.994 14.845 1.00 81.62 94 HIS A CA 1
ATOM 771 C C . HIS A 1 94 ? -5.561 19.649 14.201 1.00 81.62 94 HIS A C 1
ATOM 773 O O . HIS A 1 94 ? -6.256 18.655 14.411 1.00 81.62 94 HIS A O 1
ATOM 779 N N . ILE A 1 95 ? -4.463 19.600 13.449 1.00 79.12 95 ILE A N 1
ATOM 780 C CA . ILE A 1 95 ? -3.919 18.371 12.867 1.00 79.12 95 ILE A CA 1
ATOM 781 C C . ILE A 1 95 ? -2.528 18.169 13.458 1.00 79.12 95 ILE A C 1
ATOM 783 O O . ILE A 1 95 ? -1.688 19.061 13.388 1.00 79.12 95 ILE A O 1
ATOM 787 N N . SER A 1 96 ? -2.276 16.999 14.041 1.00 77.56 96 SER A N 1
ATOM 788 C CA . SER A 1 96 ? -0.953 16.622 14.541 1.00 77.56 96 S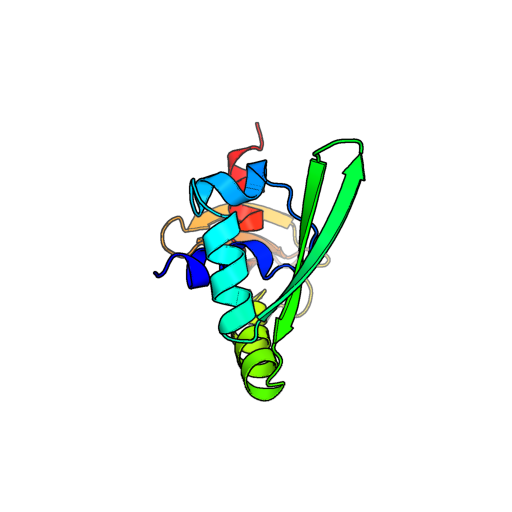ER A CA 1
ATOM 789 C C . SER A 1 96 ? -0.460 15.349 13.877 1.00 77.56 96 SER A C 1
ATOM 791 O O . SER A 1 96 ? -1.234 14.423 13.640 1.00 77.56 96 SER A O 1
ATOM 793 N N . LEU A 1 97 ? 0.843 15.299 13.632 1.00 66.50 97 LEU A N 1
ATOM 794 C CA . LEU A 1 97 ? 1.537 14.126 13.120 1.00 66.50 97 LEU A CA 1
ATOM 795 C C . LEU A 1 97 ? 2.288 13.460 14.269 1.00 66.50 97 LEU A C 1
ATOM 797 O O . LEU A 1 97 ? 3.105 14.115 14.918 1.00 66.50 97 LEU A O 1
ATOM 801 N N . ASP A 1 98 ? 2.058 12.169 14.489 1.00 66.81 98 ASP A N 1
ATOM 802 C CA . ASP A 1 98 ? 2.980 11.354 15.275 1.00 66.81 98 ASP A CA 1
ATOM 803 C C . ASP A 1 98 ? 4.009 10.743 14.320 1.00 66.81 98 ASP A C 1
ATOM 805 O O . ASP A 1 98 ? 3.764 9.761 13.609 1.00 66.81 98 ASP A O 1
ATOM 809 N N . SER A 1 99 ? 5.178 11.379 14.272 1.00 52.00 99 SER A N 1
ATOM 810 C CA . SER A 1 99 ? 6.294 10.977 13.419 1.00 52.00 99 SER A CA 1
ATOM 811 C C . SER A 1 99 ? 6.909 9.633 13.814 1.00 52.00 99 SER A C 1
ATOM 813 O O . SER A 1 99 ? 7.590 9.034 12.982 1.00 52.00 99 SER A O 1
ATOM 815 N N . ASN A 1 100 ? 6.655 9.137 15.030 1.00 55.62 100 ASN A N 1
ATOM 816 C CA . ASN A 1 100 ? 7.148 7.840 15.485 1.00 55.62 100 ASN A CA 1
ATOM 817 C C . ASN A 1 100 ? 6.209 6.690 15.089 1.00 55.62 100 ASN A C 1
ATOM 819 O O . ASN A 1 100 ? 6.687 5.580 14.870 1.00 55.62 100 ASN A O 1
ATOM 823 N N . MET A 1 101 ? 4.901 6.950 14.964 1.00 52.47 101 MET A N 1
ATOM 824 C CA . MET A 1 101 ? 3.872 5.917 14.738 1.00 52.47 101 MET A CA 1
ATOM 825 C C . MET A 1 101 ? 3.206 5.963 13.357 1.00 52.47 101 MET A C 1
ATOM 827 O O . MET A 1 101 ? 2.311 5.171 13.075 1.00 52.47 101 MET A O 1
ATOM 831 N N . CYS A 1 102 ? 3.650 6.859 12.472 1.00 62.19 102 CYS A N 1
ATOM 832 C CA . CYS A 1 102 ? 3.034 7.067 11.159 1.00 62.19 102 CYS A CA 1
ATOM 833 C C . CYS A 1 102 ? 1.527 7.355 11.228 1.00 62.19 102 CYS A C 1
ATOM 835 O O . CYS A 1 102 ? 0.739 6.904 10.394 1.00 62.19 102 CYS A O 1
ATOM 837 N N . GLU A 1 103 ? 1.149 8.128 12.244 1.00 69.50 103 GLU A N 1
ATOM 838 C CA . GLU A 1 103 ? -0.230 8.440 12.590 1.00 69.50 103 GLU A CA 1
ATOM 839 C C . GLU A 1 103 ? -0.517 9.916 12.306 1.00 69.50 103 GLU A C 1
ATOM 841 O O . GLU A 1 103 ? 0.224 10.815 12.716 1.00 69.50 103 GLU A O 1
ATOM 846 N N . VAL A 1 104 ? -1.618 10.170 11.607 1.00 75.06 104 VAL A N 1
ATOM 847 C CA . VAL A 1 104 ? -2.212 11.497 11.470 1.00 75.06 104 VAL A CA 1
ATOM 848 C C . VAL A 1 104 ? -3.387 11.574 12.428 1.00 75.06 104 VAL A C 1
ATOM 850 O O . VAL A 1 104 ? -4.322 10.778 12.343 1.00 75.06 104 VAL A O 1
ATOM 853 N N . ILE A 1 105 ? -3.349 12.544 13.334 1.00 80.19 105 ILE A N 1
ATOM 854 C CA . ILE A 1 105 ? -4.394 12.758 14.329 1.00 80.19 105 ILE A CA 1
ATOM 855 C C . ILE A 1 105 ? -5.100 14.070 14.009 1.00 80.19 105 ILE A C 1
ATOM 857 O O . ILE A 1 105 ? -4.507 15.146 14.097 1.00 80.19 105 ILE A O 1
ATOM 861 N N . PHE A 1 106 ? -6.384 13.978 13.688 1.00 82.56 106 PHE A N 1
ATOM 862 C CA . PHE A 1 106 ? -7.273 15.125 13.572 1.00 82.56 106 PHE A CA 1
ATOM 863 C C . PHE A 1 106 ? -7.950 15.351 14.921 1.00 82.56 106 PHE A C 1
ATOM 865 O O . PHE A 1 106 ? -8.627 14.463 15.445 1.00 82.56 106 PHE A O 1
ATOM 872 N N . HIS A 1 107 ? -7.762 16.541 15.482 1.00 84.12 107 HIS A N 1
ATOM 873 C CA . HIS A 1 107 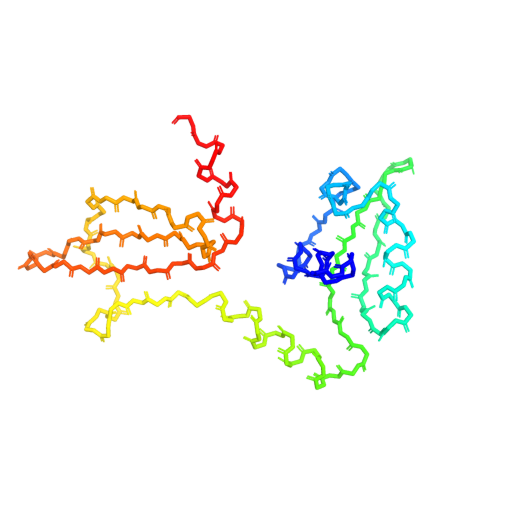? -8.492 17.016 16.652 1.00 84.12 107 HIS A CA 1
ATOM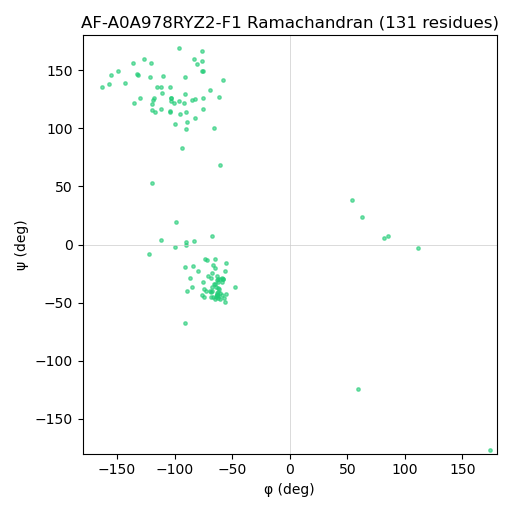 874 C C . HIS A 1 107 ? -9.735 17.730 16.140 1.00 84.12 107 HIS A C 1
ATOM 876 O O . HIS A 1 107 ? -9.648 18.732 15.428 1.00 84.12 107 HIS A O 1
ATOM 882 N N . LEU A 1 108 ? -10.885 17.150 16.447 1.00 87.00 108 LEU A N 1
ATOM 883 C CA . LEU A 1 108 ? -12.190 17.564 15.965 1.00 87.00 108 LEU A CA 1
ATOM 884 C C . LEU A 1 108 ? -12.980 18.170 17.121 1.00 87.00 108 LEU A C 1
ATOM 886 O O . LEU A 1 108 ? -12.896 17.670 18.240 1.00 87.00 108 LEU A O 1
ATOM 890 N N . LYS A 1 109 ? -13.800 19.178 16.837 1.00 88.00 109 LYS A N 1
ATOM 891 C CA . LYS A 1 109 ? -14.793 19.711 17.765 1.00 88.00 109 LYS A CA 1
ATOM 892 C C . LYS A 1 109 ? -16.189 19.569 17.188 1.00 88.00 109 LYS A C 1
ATOM 894 O O . LYS A 1 109 ? -16.461 20.075 16.102 1.00 88.00 109 LYS A O 1
ATOM 899 N N . SER A 1 110 ? -17.057 18.866 17.895 1.00 86.38 110 SER A N 1
ATOM 900 C CA . SER A 1 110 ? -18.457 18.673 17.520 1.00 86.38 110 SER A CA 1
ATOM 901 C C . SER A 1 110 ? -19.299 19.925 17.802 1.00 86.38 110 SER A C 1
ATOM 903 O O . SER A 1 110 ? -18.884 20.841 18.518 1.00 86.38 110 SER A O 1
ATOM 905 N N . ALA A 1 111 ? -20.514 19.968 17.250 1.00 82.94 111 ALA A N 1
ATOM 906 C CA . ALA A 1 111 ? -21.441 21.089 17.421 1.00 82.94 111 ALA A CA 1
ATOM 907 C C . ALA A 1 111 ? -21.887 21.319 18.881 1.00 82.94 111 ALA A C 1
ATOM 909 O O . ALA A 1 111 ? -22.200 22.448 19.253 1.00 82.94 111 ALA A O 1
ATOM 910 N N . ASP A 1 112 ? -21.886 20.277 19.716 1.00 84.94 112 ASP A N 1
ATOM 911 C CA . ASP A 1 112 ? -22.139 20.362 21.161 1.00 84.94 112 ASP A CA 1
ATOM 912 C C . ASP A 1 112 ? -20.884 20.750 21.971 1.00 84.94 112 ASP A C 1
ATOM 914 O O . ASP A 1 112 ? -20.934 20.851 23.195 1.00 84.94 112 ASP A O 1
ATOM 918 N N . GLY A 1 113 ? -19.767 21.025 21.290 1.00 82.69 113 GLY A N 1
ATOM 919 C CA . GLY A 1 113 ? -18.528 21.520 21.880 1.00 82.69 113 GLY A CA 1
ATOM 920 C C . GLY A 1 113 ? -17.599 20.438 22.429 1.00 82.69 113 GLY A C 1
ATOM 921 O O . GLY A 1 113 ? -16.601 20.792 23.058 1.00 82.69 113 GLY A O 1
ATOM 922 N N . GLN A 1 114 ? -17.887 19.154 22.201 1.00 84.12 114 GLN A N 1
ATOM 923 C CA . GLN A 1 114 ? -17.010 18.058 22.609 1.00 84.12 114 GLN A CA 1
ATOM 924 C C . GLN A 1 114 ? -15.797 17.935 21.685 1.00 84.12 114 GLN A C 1
ATOM 926 O O . GLN A 1 114 ? -15.855 18.235 20.493 1.00 84.12 114 GLN A O 1
ATOM 931 N N . HIS A 1 115 ? -14.679 17.481 22.252 1.00 86.62 115 HIS A N 1
ATOM 932 C CA . HIS A 1 115 ? -13.435 17.284 21.517 1.00 86.62 115 HIS A CA 1
ATOM 933 C C . HIS A 1 115 ? -13.224 15.799 21.226 1.00 86.62 115 HIS A C 1
ATOM 935 O O . HIS A 1 115 ? -13.180 14.969 22.135 1.00 86.62 115 HIS A O 1
ATOM 941 N N . HIS A 1 116 ? -13.021 15.473 19.955 1.00 82.75 116 HIS A N 1
ATOM 942 C CA . HIS A 1 116 ? -12.800 14.117 19.474 1.00 82.75 116 HIS A CA 1
ATOM 943 C C . HIS A 1 116 ? -11.453 14.006 18.774 1.00 82.75 116 HIS A C 1
ATOM 945 O O . HIS A 1 116 ? -10.897 14.980 18.265 1.00 82.75 116 HIS A O 1
ATOM 951 N N . LYS A 1 117 ? -10.921 12.787 18.737 1.00 82.94 117 LYS A N 1
ATOM 952 C CA . LYS A 1 117 ? -9.702 12.472 17.997 1.00 82.94 117 LYS A CA 1
ATOM 953 C C . LYS A 1 117 ? -10.031 11.441 16.940 1.00 82.94 117 LYS A C 1
ATOM 955 O O . LYS A 1 117 ? -10.539 10.370 17.264 1.00 82.94 117 LYS A O 1
ATOM 960 N N . LEU A 1 118 ? -9.722 11.780 15.698 1.00 78.94 118 LEU A N 1
ATOM 961 C CA . LEU A 1 118 ? -9.714 10.843 14.593 1.00 78.94 118 LEU A CA 1
ATOM 962 C C . LEU A 1 118 ? -8.265 10.509 14.275 1.00 78.94 118 LEU A C 1
ATOM 964 O O . LEU A 1 118 ? -7.492 11.375 13.871 1.00 78.94 118 LEU A O 1
ATOM 968 N N . ARG A 1 119 ? -7.910 9.250 14.481 1.00 74.62 119 ARG A N 1
ATOM 969 C CA . ARG A 1 119 ? -6.568 8.738 14.239 1.00 74.62 119 ARG A CA 1
ATOM 970 C C . ARG A 1 119 ? -6.573 7.950 12.950 1.00 74.62 119 ARG A C 1
ATOM 972 O O . ARG A 1 119 ? -7.354 7.011 12.816 1.00 74.62 119 ARG A O 1
ATOM 979 N N . ILE A 1 120 ? -5.718 8.339 12.016 1.00 69.62 120 ILE A N 1
ATOM 980 C CA . ILE A 1 120 ? -5.530 7.661 10.738 1.00 69.62 120 ILE A CA 1
ATOM 981 C C . ILE 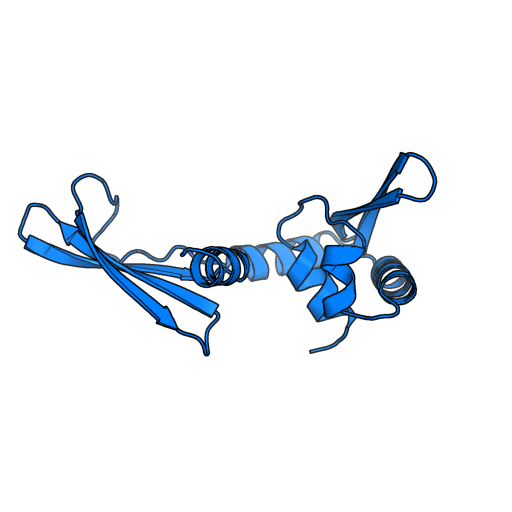A 1 120 ? -4.081 7.202 10.674 1.00 69.62 120 ILE A C 1
ATOM 983 O O . ILE A 1 120 ? -3.162 8.018 10.642 1.00 69.62 120 ILE A O 1
ATOM 987 N N . PHE A 1 121 ? -3.869 5.895 10.629 1.00 63.56 121 PHE A N 1
ATOM 988 C CA . PHE A 1 121 ? -2.530 5.319 10.542 1.00 63.56 121 PHE A CA 1
ATOM 989 C C . PHE A 1 121 ? -2.179 5.078 9.085 1.00 63.56 121 PHE A C 1
ATOM 991 O O . PHE A 1 121 ? -2.371 3.981 8.608 1.00 63.56 121 PHE A O 1
ATOM 998 N N . SER A 1 122 ? -1.706 6.067 8.333 1.00 57.31 122 SER A N 1
ATOM 999 C CA . SER A 1 122 ? -1.363 5.843 6.924 1.00 57.31 122 SER A CA 1
ATOM 1000 C C . SER A 1 122 ? -0.033 6.479 6.557 1.00 57.31 122 SER A C 1
ATOM 1002 O O . SER A 1 122 ? 0.145 7.698 6.625 1.00 57.31 122 SER A O 1
ATOM 1004 N N . GLN A 1 123 ? 0.888 5.640 6.074 1.00 54.81 123 GLN A N 1
ATOM 1005 C CA . GLN A 1 123 ? 2.169 6.077 5.519 1.00 54.81 123 GLN A CA 1
ATOM 1006 C C . GLN A 1 123 ? 1.981 7.045 4.335 1.00 54.81 123 GLN A C 1
ATOM 1008 O O . GLN A 1 123 ? 2.800 7.939 4.132 1.00 54.81 123 GLN A O 1
ATOM 1013 N N . GLN A 1 124 ? 0.883 6.908 3.582 1.00 52.16 124 GLN A N 1
ATOM 1014 C CA . GLN A 1 124 ? 0.538 7.788 2.461 1.00 52.16 124 GLN A CA 1
ATOM 1015 C C . GLN A 1 124 ? 0.039 9.157 2.932 1.00 52.16 124 GLN A C 1
ATOM 1017 O O . GLN A 1 124 ? 0.409 10.174 2.349 1.00 52.16 124 GLN A O 1
ATOM 1022 N N . SER A 1 125 ? -0.734 9.209 4.021 1.00 51.88 125 SER A N 1
ATOM 1023 C CA . SER A 1 125 ? -1.199 10.475 4.604 1.00 51.88 125 SER A CA 1
ATOM 1024 C C . SER A 1 125 ? -0.041 11.323 5.139 1.00 51.88 125 SER A C 1
ATOM 1026 O O . SER A 1 125 ? -0.065 12.544 5.010 1.00 51.88 125 SER A O 1
ATOM 1028 N N . LEU A 1 126 ? 1.014 10.691 5.664 1.00 49.69 126 LEU A N 1
ATOM 1029 C CA . LEU A 1 126 ? 2.249 11.382 6.047 1.00 49.69 126 LEU A CA 1
ATOM 1030 C C . LEU A 1 126 ? 2.970 12.031 4.862 1.00 49.69 126 LEU A C 1
ATOM 1032 O O . LEU A 1 126 ? 3.480 13.140 5.004 1.00 49.69 126 LEU A O 1
ATOM 1036 N N . ASN A 1 127 ? 3.044 11.348 3.718 1.00 51.22 127 ASN A N 1
ATOM 1037 C CA . ASN A 1 127 ? 3.693 11.897 2.526 1.00 51.22 127 ASN A CA 1
ATOM 1038 C C . ASN A 1 127 ? 2.881 13.070 1.959 1.00 51.22 127 ASN A C 1
ATOM 1040 O O . ASN A 1 127 ? 3.454 14.108 1.653 1.00 51.22 127 ASN A O 1
ATOM 1044 N N . PHE A 1 128 ? 1.549 12.956 1.941 1.00 48.56 128 PHE A N 1
ATOM 1045 C CA . PHE A 1 128 ? 0.659 14.032 1.498 1.00 48.56 128 PHE A CA 1
ATOM 1046 C C . PHE A 1 128 ? 0.756 15.295 2.372 1.00 48.56 128 PHE A C 1
ATOM 1048 O O . PHE A 1 128 ? 0.781 16.402 1.848 1.00 48.56 128 PHE A O 1
ATOM 1055 N N . ILE A 1 129 ? 0.852 15.151 3.700 1.00 47.78 129 ILE A N 1
ATOM 1056 C CA . ILE A 1 129 ? 0.961 16.307 4.611 1.00 47.78 129 ILE A CA 1
ATOM 1057 C C . ILE A 1 129 ? 2.367 16.924 4.582 1.00 47.78 129 ILE A C 1
ATOM 1059 O O . ILE A 1 129 ? 2.498 18.134 4.718 1.00 47.78 129 ILE A O 1
ATOM 1063 N N . LYS A 1 130 ? 3.424 16.128 4.375 1.00 49.50 130 LYS A N 1
ATOM 1064 C CA . LYS A 1 130 ? 4.793 16.655 4.217 1.00 49.50 130 LYS A CA 1
ATOM 1065 C C . LYS A 1 130 ? 4.988 17.464 2.933 1.00 49.50 130 LYS A C 1
ATOM 1067 O O . LYS A 1 130 ? 5.897 18.285 2.885 1.00 49.50 130 LYS A O 1
ATOM 1072 N N . GLU A 1 131 ? 4.177 17.205 1.912 1.00 43.53 131 GLU A N 1
ATOM 1073 C CA . GLU A 1 131 ? 4.231 17.885 0.612 1.00 43.53 131 GLU A CA 1
ATOM 1074 C C . GLU A 1 131 ? 3.171 18.991 0.459 1.00 43.53 131 GLU A C 1
ATOM 1076 O O . GLU A 1 131 ? 3.150 19.681 -0.561 1.00 43.53 131 GLU A O 1
ATOM 1081 N N . ALA A 1 132 ? 2.311 19.194 1.464 1.00 34.06 132 ALA A N 1
ATOM 1082 C CA . ALA A 1 132 ? 1.378 20.313 1.493 1.00 34.06 132 ALA A CA 1
ATOM 1083 C C . ALA A 1 132 ? 2.136 21.617 1.849 1.00 34.06 132 ALA A C 1
ATOM 1085 O O . ALA A 1 132 ? 2.858 21.624 2.849 1.00 34.06 132 ALA A O 1
ATOM 1086 N N . PRO A 1 133 ? 2.024 22.684 1.032 1.00 37.88 133 PRO A N 1
ATOM 1087 C CA . PRO A 1 133 ? 2.717 23.957 1.252 1.00 37.88 133 PRO A CA 1
ATOM 1088 C C . PRO A 1 133 ? 2.247 24.711 2.501 1.00 37.88 133 PRO A C 1
ATOM 1090 O O . PRO A 1 133 ? 1.066 24.556 2.891 1.00 37.88 133 PRO A O 1
#

Mean predicted aligned error: 12.61 Å